Protein AF-F7JN98-F1 (afdb_monomer)

Nearest PDB structures (foldseek):
  7zi4-assembly1_G  TM=4.627E-01  e=2.885E+00  Homo sapiens
  6mp6-assembly1_A  TM=3.758E-01  e=1.388E+00  Homo sapiens
  5t5t-assembly1_A  TM=3.380E-01  e=4.024E+00  Rattus norvegicus
  6b2e-assembly1_A  TM=2.740E-01  e=2.363E+00  Homo sapiens

Secondary structure (DSSP, 8-state):
-HHHHHHHHHHHHHHT-SS-SS-EEEEEEEEEE-TTT-PEEEEEEEEEESSSS--EEE-----SSPPPHHHHHHHHHHHTT-

Structure (mmCIF, N/CA/C/O backbone):
data_AF-F7JN98-F1
#
_entry.id   AF-F7JN98-F1
#
loop_
_atom_site.group_PDB
_atom_site.id
_atom_site.type_symbol
_atom_site.label_atom_id
_atom_site.label_alt_id
_atom_site.label_comp_id
_atom_site.label_asym_id
_atom_site.label_entity_id
_atom_site.label_seq_id
_atom_site.pdbx_PDB_ins_code
_atom_site.Cartn_x
_atom_site.Cartn_y
_atom_site.Cartn_z
_atom_site.occupancy
_atom_site.B_iso_or_equiv
_atom_site.auth_seq_id
_atom_site.auth_comp_id
_atom_site.auth_asym_id
_atom_site.auth_atom_id
_atom_site.pdbx_PDB_model_num
ATOM 1 N N . MET A 1 1 ? -3.166 -11.517 10.980 1.00 58.12 1 MET A N 1
ATOM 2 C CA . MET A 1 1 ? -4.263 -11.522 9.987 1.00 58.12 1 MET A CA 1
ATOM 3 C C . MET A 1 1 ? -4.124 -10.371 9.004 1.00 58.12 1 MET A C 1
ATOM 5 O O . MET A 1 1 ? -4.077 -10.650 7.820 1.00 58.12 1 MET A O 1
ATOM 9 N N . GLU A 1 2 ? -3.982 -9.123 9.461 1.00 72.38 2 GLU A N 1
ATOM 10 C CA . GLU A 1 2 ? -3.851 -7.953 8.570 1.00 72.38 2 GLU A CA 1
ATOM 11 C C . GLU A 1 2 ? -2.625 -8.030 7.637 1.00 72.38 2 GLU A C 1
ATOM 13 O O . GLU A 1 2 ? -2.771 -7.891 6.429 1.00 72.38 2 GLU A O 1
ATOM 18 N N . PHE A 1 3 ? -1.454 -8.408 8.167 1.00 83.44 3 PHE A N 1
ATOM 19 C CA . PHE A 1 3 ? -0.239 -8.625 7.365 1.00 83.44 3 PHE A CA 1
ATOM 20 C C . PHE A 1 3 ? -0.400 -9.686 6.266 1.00 83.44 3 PHE A C 1
ATOM 22 O O . PHE A 1 3 ? 0.065 -9.483 5.156 1.00 83.44 3 PHE A O 1
ATOM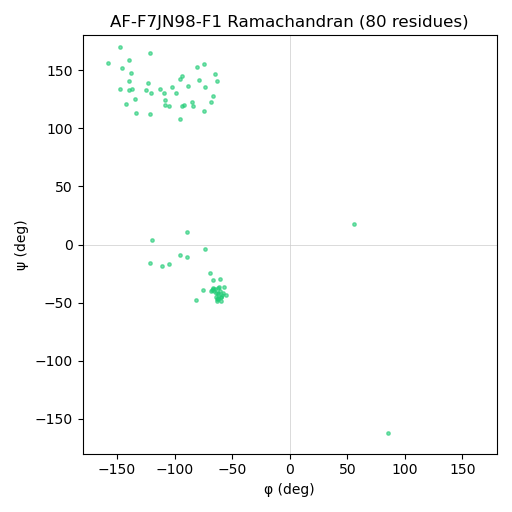 29 N N . THR A 1 4 ? -1.068 -10.810 6.548 1.00 92.00 4 THR A N 1
ATOM 30 C CA . THR A 1 4 ? -1.270 -11.874 5.548 1.00 92.00 4 THR A CA 1
ATOM 31 C C . THR A 1 4 ? -2.114 -11.380 4.379 1.00 92.00 4 THR A C 1
ATOM 33 O O . THR A 1 4 ? -1.797 -11.674 3.235 1.00 92.00 4 THR A O 1
ATOM 36 N N . PHE A 1 5 ? -3.168 -10.610 4.656 1.00 91.88 5 PHE A N 1
ATOM 37 C CA . PHE A 1 5 ? -4.000 -10.034 3.603 1.00 91.88 5 PHE A CA 1
ATOM 38 C C . PHE A 1 5 ? -3.241 -8.987 2.782 1.00 91.88 5 PHE A C 1
ATOM 40 O O . PHE A 1 5 ? -3.370 -8.962 1.565 1.00 91.88 5 PHE A O 1
ATOM 47 N N . GLU A 1 6 ? -2.414 -8.161 3.426 1.00 93.19 6 GLU A N 1
ATOM 48 C CA . GLU A 1 6 ? -1.539 -7.219 2.723 1.00 93.19 6 GLU A CA 1
ATOM 49 C C . GLU A 1 6 ? -0.572 -7.938 1.771 1.00 93.19 6 GLU A C 1
ATOM 51 O O . GLU A 1 6 ? -0.456 -7.530 0.620 1.00 93.19 6 GLU A O 1
ATOM 56 N N . GLU A 1 7 ? 0.067 -9.031 2.201 1.00 92.62 7 GLU A N 1
ATOM 57 C CA . GLU A 1 7 ? 0.931 -9.830 1.317 1.00 92.62 7 GLU A CA 1
ATOM 58 C C . GLU A 1 7 ? 0.153 -10.430 0.140 1.00 92.62 7 GLU A C 1
ATOM 60 O O . GLU A 1 7 ? 0.600 -10.335 -1.000 1.00 92.62 7 GLU A O 1
ATOM 65 N N . MET A 1 8 ? -1.059 -10.944 0.376 1.00 93.94 8 MET A N 1
ATOM 66 C CA . MET A 1 8 ? -1.921 -11.422 -0.712 1.00 93.94 8 MET A CA 1
ATOM 67 C C . MET A 1 8 ? -2.259 -10.308 -1.710 1.00 93.94 8 MET A C 1
ATOM 69 O O . MET A 1 8 ? -2.258 -10.546 -2.914 1.00 93.94 8 MET A O 1
ATOM 73 N N . CYS A 1 9 ? -2.524 -9.086 -1.239 1.00 93.19 9 CYS A N 1
ATOM 74 C CA . CYS A 1 9 ? -2.760 -7.938 -2.113 1.00 93.19 9 CYS A CA 1
ATOM 75 C C . CYS A 1 9 ? -1.515 -7.568 -2.933 1.00 93.19 9 CYS A C 1
ATOM 77 O O . CYS A 1 9 ? -1.655 -7.224 -4.105 1.00 93.19 9 CYS A O 1
ATOM 79 N N . LYS A 1 10 ? -0.309 -7.654 -2.351 1.00 92.12 10 LYS A N 1
ATOM 80 C CA . LYS A 1 10 ? 0.954 -7.414 -3.072 1.00 92.12 10 LYS A CA 1
ATOM 81 C C . LYS A 1 10 ? 1.164 -8.441 -4.178 1.00 92.12 10 LYS A C 1
ATOM 83 O O . LYS A 1 10 ? 1.439 -8.061 -5.312 1.00 92.12 10 LYS A O 1
ATOM 88 N N . GLU A 1 11 ? 0.995 -9.724 -3.865 1.00 91.94 11 GLU A N 1
ATOM 89 C CA . GLU A 1 11 ? 1.098 -10.802 -4.852 1.00 91.94 11 GLU A CA 1
ATOM 90 C C . GLU A 1 11 ? 0.036 -10.660 -5.948 1.00 91.94 11 GLU A C 1
ATOM 92 O O . GLU A 1 11 ? 0.345 -10.801 -7.130 1.00 91.94 11 GLU A O 1
ATOM 97 N N . TYR A 1 12 ? -1.203 -10.323 -5.575 1.00 92.06 12 TYR A N 1
ATOM 98 C CA . TYR A 1 12 ? -2.277 -10.082 -6.535 1.00 92.06 12 TYR A CA 1
ATOM 99 C C . TYR A 1 12 ? -1.934 -8.939 -7.498 1.00 92.06 12 TYR A C 1
ATOM 101 O O . TYR A 1 12 ? -2.050 -9.101 -8.712 1.00 92.06 12 TYR A O 1
ATOM 109 N N . LEU A 1 13 ? -1.468 -7.804 -6.966 1.00 90.81 13 LEU A N 1
ATOM 110 C CA . LEU A 1 13 ? -1.060 -6.647 -7.762 1.00 90.81 13 LEU A CA 1
ATOM 111 C C . LEU A 1 13 ? 0.069 -6.997 -8.742 1.00 90.81 13 LEU A C 1
ATOM 113 O O . LEU A 1 13 ? 0.004 -6.591 -9.894 1.00 90.81 13 LEU A O 1
ATOM 117 N N . LEU A 1 14 ? 1.076 -7.757 -8.300 1.00 87.50 14 LEU A N 1
ATOM 118 C CA . LEU A 1 14 ? 2.250 -8.085 -9.115 1.00 87.50 14 LEU A CA 1
ATOM 119 C C . LEU A 1 14 ? 1.987 -9.138 -10.192 1.00 87.50 14 LEU A C 1
ATOM 121 O O . LEU A 1 14 ? 2.556 -9.049 -11.275 1.00 87.50 14 LEU A O 1
ATOM 125 N N . TYR A 1 15 ? 1.192 -10.161 -9.880 1.00 89.00 15 TYR A N 1
ATOM 126 C CA . TYR A 1 15 ? 1.106 -11.357 -10.722 1.00 89.00 15 TYR A CA 1
ATOM 127 C C . TYR A 1 15 ? -0.229 -11.526 -11.442 1.00 89.00 15 TYR A C 1
ATOM 129 O O . TYR A 1 15 ? -0.295 -12.300 -12.394 1.00 89.00 15 TYR A O 1
ATOM 137 N N . TYR A 1 16 ? -1.288 -10.849 -10.991 1.00 90.94 16 TYR A N 1
ATOM 138 C CA . TYR A 1 16 ? -2.645 -11.092 -11.487 1.00 90.94 16 TYR A CA 1
ATOM 139 C C . TYR A 1 16 ? -3.317 -9.866 -12.109 1.00 90.94 16 TYR A C 1
ATOM 141 O O . TYR A 1 16 ? -4.311 -10.036 -12.816 1.00 90.94 16 TYR A O 1
ATOM 149 N N . ILE A 1 17 ? -2.817 -8.646 -11.880 1.00 89.44 17 ILE A N 1
ATOM 150 C CA . ILE A 1 17 ? -3.330 -7.459 -12.574 1.00 89.44 17 ILE A CA 1
ATOM 151 C C . ILE A 1 17 ? -2.654 -7.321 -13.937 1.00 89.44 17 ILE A C 1
ATOM 153 O O . ILE A 1 17 ? -1.445 -7.128 -14.026 1.00 89.44 17 ILE A O 1
ATOM 157 N N . ASP A 1 18 ? -3.471 -7.374 -14.988 1.00 86.75 18 ASP A N 1
ATOM 158 C CA . ASP A 1 18 ? -3.057 -7.203 -1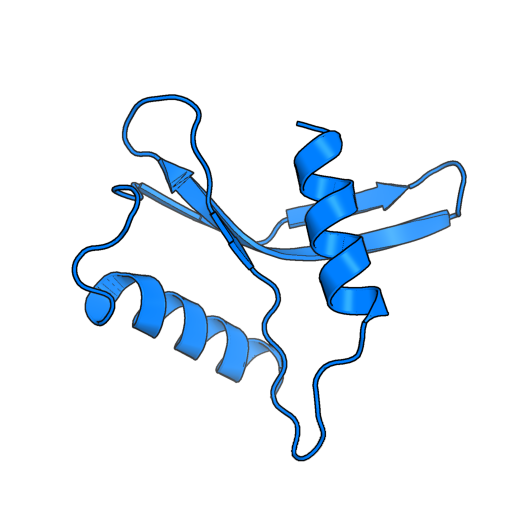6.378 1.00 86.75 18 ASP A CA 1
ATOM 159 C C . ASP A 1 18 ? -4.139 -6.415 -17.162 1.00 86.75 18 ASP A C 1
ATOM 161 O O . ASP A 1 18 ? -5.297 -6.848 -17.193 1.00 86.75 18 ASP A O 1
ATOM 165 N N . PRO A 1 19 ? -3.819 -5.249 -17.760 1.00 86.56 19 PRO A N 1
ATOM 166 C CA . PRO A 1 19 ? -2.528 -4.575 -17.681 1.00 86.56 19 PRO A CA 1
ATOM 167 C C . PRO A 1 19 ? -2.319 -3.935 -16.307 1.00 86.56 19 PRO A C 1
ATOM 169 O O . PRO A 1 19 ? -3.205 -3.261 -15.770 1.00 86.56 19 PRO A O 1
ATOM 172 N N . LEU A 1 20 ? -1.122 -4.109 -15.751 1.00 87.31 20 LEU A N 1
ATOM 173 C CA . LEU A 1 20 ? -0.684 -3.294 -14.629 1.00 87.31 20 LEU A CA 1
ATOM 174 C C . LEU A 1 20 ? -0.509 -1.847 -15.129 1.00 87.31 20 LEU A C 1
ATOM 176 O O . LEU A 1 20 ? 0.176 -1.650 -16.133 1.00 87.31 20 LEU A O 1
ATOM 180 N N . PRO A 1 21 ? -1.110 -0.832 -14.477 1.00 85.44 21 PRO A N 1
ATOM 181 C CA . PRO A 1 21 ? -1.083 0.540 -14.990 1.00 85.44 21 PRO A CA 1
ATOM 182 C C . PRO A 1 21 ? 0.328 1.124 -15.119 1.00 85.44 21 PRO A C 1
ATOM 184 O O . PRO A 1 21 ? 0.554 1.985 -15.961 1.00 85.44 21 PRO A O 1
ATOM 187 N N . ILE A 1 22 ? 1.251 0.671 -14.264 1.00 89.12 22 ILE A N 1
ATOM 188 C CA . ILE A 1 22 ? 2.638 1.132 -14.170 1.00 89.12 22 ILE A CA 1
ATOM 189 C C . ILE A 1 22 ? 3.515 -0.100 -13.932 1.00 89.12 22 ILE A C 1
ATOM 191 O O . ILE A 1 22 ? 3.205 -0.905 -13.054 1.00 89.12 22 ILE A O 1
ATOM 195 N N . GLU A 1 23 ? 4.620 -0.249 -14.662 1.00 88.75 23 GLU A N 1
ATOM 196 C CA . GLU A 1 23 ? 5.607 -1.290 -14.356 1.00 88.75 23 GLU A CA 1
ATOM 197 C C . GLU A 1 23 ? 6.318 -0.975 -13.036 1.00 88.75 23 GLU A C 1
ATOM 199 O O . GLU A 1 23 ? 6.930 0.083 -12.893 1.00 88.75 23 GLU A O 1
ATOM 204 N N . LEU A 1 24 ? 6.256 -1.897 -12.074 1.00 90.25 24 LEU A N 1
ATOM 205 C CA . LEU A 1 24 ? 6.812 -1.705 -10.735 1.00 90.25 24 LEU A CA 1
ATOM 206 C C . LEU A 1 24 ? 8.150 -2.438 -10.572 1.00 90.25 24 LEU A C 1
ATOM 208 O O . LEU A 1 24 ? 8.247 -3.619 -10.902 1.00 90.25 24 LEU A O 1
ATOM 212 N N . ASN A 1 25 ? 9.149 -1.785 -9.968 1.00 86.38 25 ASN A N 1
ATOM 213 C CA . ASN A 1 25 ? 10.417 -2.429 -9.576 1.00 86.38 25 ASN A CA 1
ATOM 214 C C . ASN A 1 25 ? 10.524 -2.689 -8.063 1.00 86.38 25 ASN A C 1
ATOM 216 O O . ASN A 1 25 ? 11.354 -3.486 -7.621 1.00 86.38 25 ASN A O 1
ATOM 220 N N . GLN A 1 26 ? 9.687 -2.024 -7.266 1.00 86.81 26 GLN A N 1
ATOM 221 C CA . GLN A 1 26 ? 9.715 -2.101 -5.816 1.00 86.81 26 GLN A CA 1
ATOM 222 C C . GLN A 1 26 ? 8.305 -1.943 -5.256 1.00 86.81 26 GLN A C 1
ATOM 224 O O . GLN A 1 26 ? 7.578 -1.014 -5.600 1.00 86.81 26 GLN A O 1
ATOM 229 N N . ILE A 1 27 ? 7.952 -2.825 -4.321 1.00 92.00 27 ILE A N 1
ATOM 230 C CA . ILE A 1 27 ? 6.769 -2.691 -3.476 1.00 92.00 27 ILE A CA 1
ATOM 231 C C . ILE A 1 27 ? 7.214 -2.649 -2.021 1.00 92.00 27 ILE A C 1
ATOM 233 O O . ILE A 1 27 ? 7.994 -3.486 -1.569 1.00 92.00 27 ILE A O 1
ATOM 237 N N . SER A 1 28 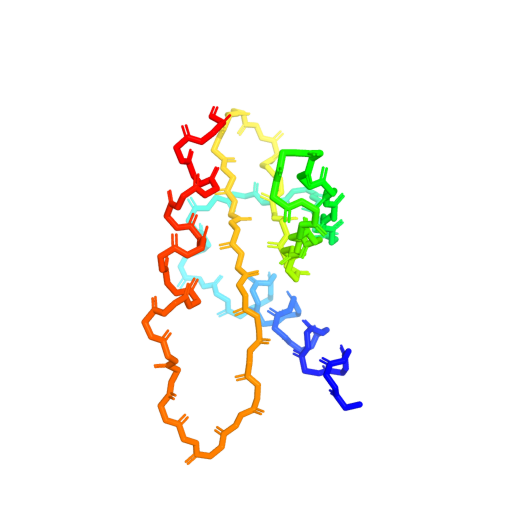? 6.723 -1.668 -1.271 1.00 89.88 28 SER A N 1
ATOM 238 C CA . SER A 1 28 ? 7.076 -1.500 0.137 1.00 89.88 28 SER A CA 1
ATOM 239 C C . SER A 1 28 ? 5.928 -0.920 0.952 1.00 89.88 28 SER A C 1
ATOM 241 O O . SER A 1 28 ? 4.926 -0.475 0.403 1.00 89.88 28 SER A O 1
ATOM 243 N N . ARG A 1 29 ? 6.078 -0.929 2.276 1.00 91.81 29 ARG A N 1
ATOM 244 C CA . ARG A 1 29 ? 5.195 -0.199 3.186 1.00 91.81 29 ARG A CA 1
ATOM 245 C C . ARG A 1 29 ? 5.794 1.167 3.476 1.00 91.81 29 ARG A C 1
ATOM 247 O O . ARG A 1 29 ? 7.009 1.279 3.636 1.00 91.81 29 ARG A O 1
ATOM 254 N N . TRP A 1 30 ? 4.946 2.174 3.642 1.00 90.00 30 TRP A N 1
ATOM 255 C CA . TRP A 1 30 ? 5.382 3.500 4.059 1.00 90.00 30 TRP A CA 1
ATOM 256 C C . TRP A 1 30 ? 4.665 3.945 5.329 1.00 90.00 30 TRP A C 1
ATOM 258 O O . TRP A 1 30 ? 3.462 3.748 5.478 1.00 90.00 30 TRP A O 1
ATOM 268 N N . SER A 1 31 ? 5.409 4.567 6.241 1.00 86.44 31 SER A N 1
ATOM 269 C CA . SER A 1 31 ? 4.875 5.102 7.492 1.00 86.44 31 SER A CA 1
ATOM 270 C C . SER A 1 31 ? 5.464 6.478 7.754 1.00 86.44 31 SER A C 1
ATOM 272 O O . SER A 1 31 ? 6.681 6.657 7.694 1.00 86.44 31 SER A O 1
ATOM 274 N N . ARG A 1 32 ? 4.616 7.437 8.126 1.00 84.31 32 ARG A N 1
ATOM 275 C CA . ARG A 1 32 ? 5.045 8.763 8.576 1.00 84.31 32 ARG A CA 1
ATOM 276 C C . ARG A 1 32 ? 4.203 9.229 9.741 1.00 84.31 32 ARG A C 1
ATOM 278 O O . ARG A 1 32 ? 2.987 9.068 9.765 1.00 84.31 32 ARG A O 1
ATOM 285 N N . THR A 1 33 ? 4.864 9.871 10.689 1.00 83.00 33 THR A N 1
ATOM 286 C CA . THR A 1 33 ? 4.189 10.570 11.774 1.00 83.00 33 THR A CA 1
ATOM 287 C C . THR A 1 33 ? 3.975 12.015 11.361 1.00 83.00 33 THR A C 1
ATOM 289 O O . THR A 1 33 ? 4.931 12.738 11.083 1.00 83.00 33 THR A O 1
ATOM 292 N N . ASP A 1 34 ? 2.721 12.445 11.320 1.00 78.06 34 ASP A N 1
ATOM 293 C CA . ASP A 1 34 ? 2.402 13.858 11.202 1.00 78.06 34 ASP A CA 1
ATOM 294 C C . ASP A 1 34 ? 2.671 14.537 12.552 1.00 78.06 34 ASP A C 1
ATOM 296 O O . ASP A 1 34 ? 2.029 14.246 13.563 1.00 78.06 34 ASP A O 1
ATOM 300 N N . HIS A 1 35 ? 3.645 15.447 12.577 1.00 74.56 35 HIS A N 1
ATOM 301 C CA . HIS A 1 35 ? 4.038 16.169 13.786 1.00 74.56 35 HIS A CA 1
ATOM 302 C C . HIS A 1 35 ? 2.979 17.171 14.269 1.00 74.56 35 HIS A C 1
ATOM 304 O O . HIS A 1 35 ? 2.956 17.486 15.459 1.00 74.56 35 HIS A O 1
ATOM 310 N N . GLN A 1 36 ? 2.105 17.662 13.383 1.00 77.44 36 GLN A N 1
ATOM 311 C CA . GLN A 1 36 ? 1.060 18.625 13.733 1.00 77.44 36 GLN A CA 1
ATOM 312 C C . GLN A 1 36 ? -0.150 17.923 14.349 1.00 77.44 36 GLN A C 1
ATOM 314 O O . GLN A 1 36 ? -0.626 18.324 15.410 1.00 77.44 36 GLN A O 1
ATOM 319 N N . THR A 1 37 ? -0.625 16.842 13.723 1.00 78.25 37 THR A N 1
ATOM 320 C CA . THR A 1 37 ? -1.796 16.093 14.214 1.00 78.25 37 THR A CA 1
ATOM 321 C C . THR A 1 37 ? -1.443 14.983 15.206 1.00 78.25 37 THR A C 1
ATOM 323 O O . THR A 1 37 ? -2.339 14.425 15.840 1.00 78.25 37 THR A O 1
ATOM 326 N N . LYS A 1 38 ? -0.148 14.657 15.354 1.00 78.00 38 LYS A N 1
ATOM 327 C CA . LYS A 1 38 ? 0.384 13.506 16.110 1.00 78.00 38 LYS A CA 1
ATOM 328 C C . LYS A 1 38 ? -0.183 12.157 15.658 1.00 78.00 38 LYS A C 1
ATOM 330 O O . LYS A 1 38 ? -0.089 11.173 16.391 1.00 78.00 38 LYS A O 1
ATOM 335 N N . LYS A 1 39 ? -0.778 12.097 14.466 1.00 79.69 39 LYS A N 1
ATOM 336 C CA . LYS A 1 39 ? -1.285 10.857 13.887 1.00 79.69 39 LYS A CA 1
ATOM 337 C C . LYS A 1 39 ? -0.177 10.178 13.099 1.00 79.69 39 LYS A C 1
ATOM 339 O O . LYS A 1 39 ? 0.551 10.818 12.342 1.00 79.69 39 LYS A O 1
ATOM 344 N N . GLN A 1 40 ? -0.066 8.868 13.274 1.00 78.81 40 GLN A N 1
ATOM 345 C CA . GLN A 1 40 ? 0.744 8.042 12.397 1.00 78.81 40 GLN A CA 1
ATOM 346 C C . GLN A 1 40 ? -0.104 7.658 11.188 1.00 78.81 40 GLN A C 1
ATOM 348 O O . GLN A 1 40 ? -1.180 7.083 11.337 1.00 78.81 40 GLN A O 1
ATOM 353 N N . VAL A 1 41 ? 0.384 8.004 10.004 1.00 84.19 41 VAL A N 1
ATOM 354 C CA . VAL A 1 41 ? -0.179 7.567 8.733 1.00 84.19 41 VAL A CA 1
ATOM 355 C C . VAL A 1 41 ? 0.656 6.395 8.243 1.00 84.19 41 VAL A C 1
ATOM 357 O O . VAL A 1 41 ? 1.886 6.465 8.232 1.00 84.19 41 VAL A O 1
ATOM 360 N N . GLN A 1 42 ? -0.019 5.318 7.860 1.00 86.56 42 GLN A N 1
ATOM 361 C CA . GLN A 1 42 ? 0.589 4.139 7.262 1.00 86.56 42 GLN A CA 1
ATOM 362 C C . GLN A 1 42 ? -0.093 3.874 5.923 1.00 86.56 42 GLN A C 1
ATOM 364 O O . GLN A 1 42 ? -1.319 3.882 5.842 1.00 86.56 42 GLN A O 1
ATOM 369 N N . ILE A 1 43 ? 0.713 3.633 4.894 1.00 90.25 43 ILE A N 1
ATOM 370 C CA . ILE A 1 43 ? 0.270 3.139 3.595 1.00 90.25 43 ILE A CA 1
ATOM 371 C C . ILE A 1 43 ? 0.739 1.696 3.495 1.00 90.25 43 ILE A C 1
ATOM 373 O O . ILE A 1 43 ? 1.941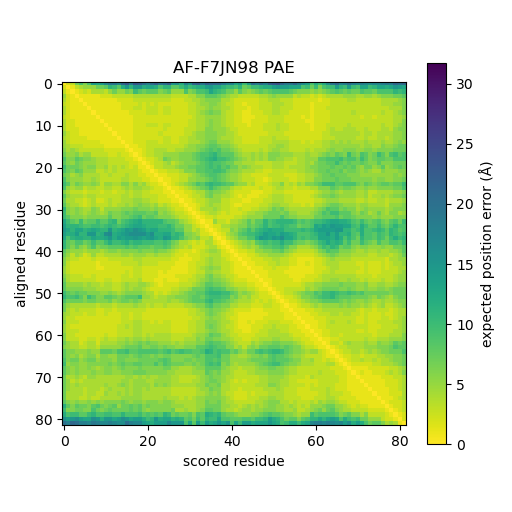 1.431 3.581 1.00 90.25 43 ILE A O 1
ATOM 377 N N . ASP A 1 44 ? -0.214 0.783 3.329 1.00 92.62 44 ASP A N 1
ATOM 378 C CA . ASP A 1 44 ? 0.041 -0.656 3.352 1.00 92.62 44 ASP A CA 1
ATOM 379 C C . ASP A 1 44 ? 0.910 -1.087 2.157 1.00 92.62 44 ASP A C 1
ATOM 381 O O . ASP A 1 44 ? 1.833 -1.885 2.317 1.00 92.62 44 ASP A O 1
ATOM 385 N N . ILE A 1 45 ? 0.664 -0.510 0.974 1.00 92.94 45 ILE A N 1
ATOM 386 C CA . ILE A 1 45 ? 1.412 -0.794 -0.257 1.00 92.94 45 ILE A CA 1
ATOM 387 C C . ILE A 1 45 ? 1.764 0.515 -0.964 1.00 92.94 45 ILE A C 1
ATOM 389 O O . ILE A 1 45 ? 0.883 1.304 -1.300 1.00 92.94 45 ILE A O 1
ATOM 393 N N . VAL A 1 46 ? 3.052 0.701 -1.238 1.00 93.00 46 VAL A N 1
ATOM 394 C CA . VAL A 1 46 ? 3.595 1.708 -2.150 1.00 93.00 46 VAL A CA 1
ATOM 395 C C . VAL A 1 46 ? 4.380 0.984 -3.237 1.00 93.00 46 VAL A C 1
ATOM 397 O O . VAL A 1 46 ? 5.407 0.365 -2.946 1.00 93.00 46 VAL A O 1
ATOM 400 N N . GLY A 1 47 ? 3.870 1.034 -4.465 1.00 92.88 47 GLY A N 1
ATOM 401 C CA . GLY A 1 47 ? 4.531 0.554 -5.672 1.00 92.88 47 GLY A CA 1
ATOM 402 C C . GLY A 1 47 ? 5.287 1.692 -6.345 1.00 92.88 47 GLY A C 1
ATOM 403 O O . GLY A 1 47 ? 4.671 2.686 -6.731 1.00 92.88 47 GLY A O 1
ATOM 404 N N . MET A 1 48 ? 6.603 1.537 -6.475 1.00 92.00 48 MET A N 1
ATOM 405 C CA . MET A 1 48 ? 7.467 2.477 -7.187 1.00 92.00 48 MET A CA 1
ATOM 406 C C . MET A 1 48 ? 7.684 2.019 -8.627 1.00 92.00 48 MET A C 1
ATOM 408 O O . MET A 1 48 ? 7.826 0.812 -8.864 1.00 92.00 48 MET A O 1
ATOM 412 N N . PRO A 1 49 ? 7.725 2.965 -9.573 1.00 92.62 49 PRO A N 1
ATOM 413 C CA . PRO A 1 49 ? 7.834 2.641 -10.976 1.00 92.62 49 PRO A CA 1
ATOM 414 C C . PRO A 1 49 ? 9.257 2.195 -11.318 1.00 92.62 49 PRO A C 1
ATOM 416 O O . PRO A 1 49 ? 10.234 2.587 -10.672 1.00 92.62 49 PRO A O 1
ATOM 419 N N . THR A 1 50 ? 9.384 1.410 -12.382 1.00 88.81 50 THR A N 1
ATOM 420 C CA . THR A 1 50 ? 10.683 1.130 -13.002 1.00 88.81 50 THR A CA 1
ATOM 421 C C . THR A 1 50 ? 11.284 2.387 -13.635 1.00 88.81 50 THR A C 1
ATOM 423 O O . THR A 1 50 ? 12.495 2.585 -13.548 1.00 88.81 50 THR A O 1
ATOM 426 N N . ASP A 1 51 ? 10.445 3.237 -14.235 1.00 88.38 51 ASP A N 1
ATOM 427 C CA . ASP A 1 51 ? 10.823 4.508 -14.857 1.00 88.38 51 ASP A CA 1
ATOM 428 C C . ASP A 1 51 ? 9.718 5.564 -14.674 1.00 88.38 51 ASP A C 1
ATOM 430 O O . ASP A 1 51 ? 8.538 5.234 -14.577 1.00 88.38 51 ASP A O 1
ATOM 434 N N . GLY A 1 52 ? 10.094 6.842 -14.641 1.00 87.38 52 GLY A N 1
ATOM 435 C CA . GLY A 1 52 ? 9.173 7.961 -14.433 1.00 87.38 52 GLY A CA 1
ATOM 436 C C . GLY A 1 52 ? 8.879 8.291 -12.963 1.00 87.38 52 GLY A C 1
ATOM 437 O O . GLY A 1 52 ? 9.632 7.942 -12.054 1.00 87.38 52 GLY A O 1
ATOM 438 N N . TYR A 1 53 ? 7.794 9.040 -12.746 1.00 85.75 53 TYR A N 1
ATOM 439 C CA . TYR A 1 53 ? 7.410 9.602 -11.438 1.00 85.75 53 TYR A CA 1
ATOM 440 C C . TYR A 1 53 ? 6.037 9.125 -10.946 1.00 85.75 53 TYR A C 1
ATOM 442 O O . TYR A 1 53 ? 5.550 9.596 -9.921 1.00 85.75 53 TYR A O 1
ATOM 450 N N . GLU A 1 54 ? 5.397 8.218 -11.678 1.00 89.88 54 GLU A N 1
ATOM 451 C CA . GLU A 1 54 ? 4.091 7.676 -11.312 1.00 89.88 54 GLU A CA 1
ATOM 452 C C . GLU A 1 54 ? 4.254 6.609 -10.230 1.00 89.88 54 GLU A C 1
ATOM 454 O O . GLU A 1 54 ? 5.191 5.823 -10.266 1.00 89.88 54 GLU A O 1
ATOM 459 N N . TYR A 1 55 ? 3.344 6.544 -9.268 1.00 89.62 55 TYR A N 1
ATOM 460 C CA . TYR A 1 55 ? 3.412 5.562 -8.189 1.00 89.62 55 TYR A CA 1
ATOM 461 C C . TYR A 1 55 ? 2.027 5.004 -7.883 1.00 89.62 55 TYR A C 1
ATOM 463 O O . TYR A 1 55 ? 1.002 5.626 -8.157 1.00 89.62 55 TYR A O 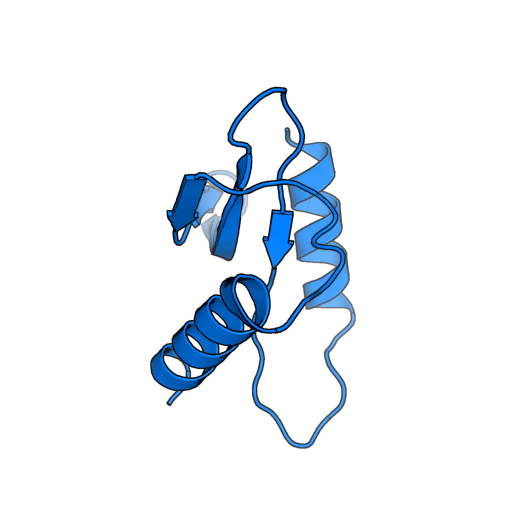1
ATOM 471 N N . ILE A 1 56 ? 1.994 3.825 -7.266 1.00 90.81 56 ILE A N 1
ATOM 472 C CA . ILE A 1 56 ? 0.760 3.211 -6.777 1.00 90.81 56 ILE A CA 1
ATOM 473 C C . ILE A 1 56 ? 0.768 3.278 -5.255 1.00 90.81 56 ILE A C 1
ATOM 475 O O . ILE A 1 56 ? 1.686 2.767 -4.620 1.00 90.81 56 ILE A O 1
ATOM 479 N N . ILE A 1 57 ? -0.268 3.863 -4.657 1.00 91.62 57 ILE A N 1
ATOM 480 C CA . ILE A 1 57 ? -0.533 3.758 -3.217 1.00 91.62 57 ILE A CA 1
ATOM 481 C C . ILE A 1 57 ? -1.815 2.965 -2.991 1.00 91.62 57 ILE A C 1
ATOM 483 O O . ILE A 1 57 ? -2.831 3.206 -3.641 1.00 91.62 57 ILE A O 1
ATOM 487 N N . CYS A 1 58 ? -1.790 2.011 -2.065 1.00 90.06 58 CYS A N 1
ATOM 488 C CA . CYS A 1 58 ? -2.968 1.226 -1.715 1.00 90.06 58 CYS A CA 1
ATOM 489 C C . CYS A 1 58 ? -3.087 1.025 -0.205 1.00 90.06 58 CYS A C 1
ATOM 491 O O . CYS A 1 58 ? -2.100 0.863 0.516 1.00 90.06 58 CYS A O 1
ATOM 493 N N . SER A 1 59 ? -4.338 0.967 0.246 1.00 91.12 59 SER A N 1
ATOM 494 C CA . SER A 1 59 ? -4.716 0.519 1.584 1.00 91.12 59 SER A CA 1
ATOM 495 C C . SER A 1 59 ? -5.412 -0.836 1.487 1.00 91.12 59 SER A C 1
ATOM 497 O O . SER A 1 59 ? -6.326 -1.018 0.679 1.00 91.12 59 SER A O 1
ATOM 499 N N . CYS A 1 60 ? -4.980 -1.795 2.303 1.00 91.06 60 CYS A N 1
ATOM 500 C CA . CYS A 1 60 ? -5.491 -3.161 2.307 1.00 91.06 60 CYS A CA 1
ATOM 501 C C . CYS A 1 60 ? -6.398 -3.359 3.519 1.00 91.06 60 CYS A C 1
ATOM 503 O O . CYS A 1 60 ? -5.958 -3.241 4.661 1.00 91.06 60 CYS A O 1
ATOM 505 N N . LYS A 1 61 ? -7.678 -3.679 3.298 1.00 89.94 61 LYS A N 1
ATOM 506 C CA . LYS A 1 61 ? -8.644 -3.879 4.387 1.00 89.94 61 LYS A CA 1
ATOM 507 C C . LYS A 1 61 ? -9.462 -5.149 4.177 1.00 89.94 61 LYS A C 1
ATOM 509 O O . LYS A 1 61 ? -10.298 -5.211 3.283 1.00 89.94 61 LYS A O 1
ATOM 514 N N . TYR A 1 62 ? -9.269 -6.128 5.057 1.00 90.12 62 TYR A N 1
ATOM 515 C CA . TYR A 1 62 ? -10.070 -7.351 5.096 1.00 90.12 62 TYR A CA 1
ATOM 516 C C . TYR A 1 62 ? -11.201 -7.213 6.116 1.00 90.12 62 TYR A C 1
ATOM 518 O O . TYR A 1 62 ? -10.954 -7.187 7.323 1.00 90.12 62 TYR A O 1
ATOM 526 N N . ARG A 1 63 ? -12.444 -7.082 5.645 1.00 88.12 63 ARG A N 1
ATOM 527 C CA . ARG A 1 63 ? -13.623 -6.915 6.507 1.00 88.12 63 ARG A CA 1
ATOM 528 C C . ARG A 1 63 ? -14.912 -7.326 5.791 1.00 88.12 63 ARG A C 1
ATOM 530 O O . ARG A 1 63 ? -14.996 -7.241 4.572 1.00 88.12 63 ARG A O 1
ATOM 537 N N . ASN A 1 64 ? -15.933 -7.691 6.567 1.00 89.38 64 ASN A N 1
ATOM 538 C CA . ASN A 1 64 ? -17.269 -8.052 6.063 1.00 89.38 64 ASN A CA 1
ATOM 539 C C . ASN A 1 64 ? -18.222 -6.843 5.935 1.00 89.38 64 ASN A C 1
ATOM 541 O O . ASN A 1 64 ? -19.423 -7.007 5.741 1.00 89.38 64 ASN A O 1
ATOM 545 N N . GLU A 1 65 ? -17.697 -5.627 6.074 1.00 90.44 65 GLU A N 1
ATOM 546 C CA . GLU A 1 65 ? -18.427 -4.360 5.973 1.00 90.44 65 GLU A CA 1
ATOM 547 C C . GLU A 1 65 ? -17.826 -3.487 4.862 1.00 90.44 65 GLU A C 1
ATOM 549 O O . GLU A 1 65 ? -16.709 -3.725 4.402 1.00 90.44 65 GLU A O 1
ATOM 554 N N . LYS A 1 66 ? -18.543 -2.449 4.422 1.00 88.31 66 LYS A N 1
ATOM 555 C CA . LYS A 1 66 ? -18.000 -1.513 3.427 1.00 88.31 66 LYS A CA 1
ATOM 556 C C . LYS A 1 66 ? -16.798 -0.753 3.995 1.00 88.31 66 LYS A C 1
ATOM 558 O O . LYS A 1 66 ? -16.762 -0.421 5.180 1.00 88.31 66 LYS A O 1
ATOM 563 N N . ILE A 1 67 ? -15.834 -0.440 3.128 1.00 86.81 67 ILE A N 1
ATOM 564 C CA . ILE A 1 67 ? -14.727 0.455 3.476 1.00 86.81 67 ILE A CA 1
ATOM 565 C C . ILE A 1 67 ? -15.300 1.840 3.799 1.00 86.81 67 ILE A C 1
ATOM 567 O O . ILE A 1 67 ? -16.258 2.301 3.175 1.00 86.81 67 ILE A O 1
ATOM 571 N N . ARG A 1 68 ? -14.732 2.474 4.823 1.00 86.44 68 ARG A N 1
ATOM 572 C CA . ARG A 1 68 ? -15.148 3.793 5.289 1.00 86.44 68 ARG A CA 1
ATOM 573 C C . ARG A 1 68 ? -14.547 4.897 4.407 1.00 86.44 68 ARG A C 1
ATOM 575 O O . ARG A 1 68 ? -13.495 4.723 3.801 1.00 86.44 68 ARG A O 1
ATOM 582 N N . LEU A 1 69 ? -15.239 6.035 4.334 1.00 88.88 69 LEU A N 1
ATOM 583 C CA . LEU A 1 69 ? -14.837 7.172 3.495 1.00 88.88 69 LEU A CA 1
ATOM 584 C C . LEU A 1 69 ? -13.528 7.826 3.969 1.00 88.88 69 LEU A C 1
ATOM 586 O O . LEU A 1 69 ? -12.779 8.352 3.155 1.00 88.88 69 LEU A O 1
ATOM 590 N N . ASP A 1 70 ? -13.250 7.782 5.271 1.00 85.56 70 ASP A N 1
ATOM 591 C CA . ASP A 1 70 ? -12.012 8.291 5.875 1.00 85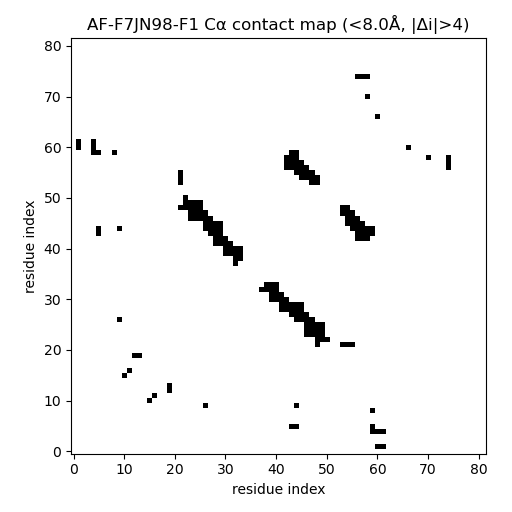.56 70 ASP A CA 1
ATOM 592 C C . ASP A 1 70 ? -10.754 7.641 5.278 1.00 85.56 70 ASP A C 1
ATOM 594 O O . ASP A 1 70 ? -9.758 8.325 5.057 1.00 85.56 70 ASP A O 1
ATOM 598 N N . GLU A 1 71 ? -10.815 6.351 4.955 1.00 86.00 71 GLU A N 1
ATOM 599 C CA . GLU A 1 71 ? -9.734 5.625 4.287 1.00 86.00 71 GLU A CA 1
ATOM 600 C C . GLU A 1 71 ? -9.463 6.190 2.886 1.00 86.00 71 GLU A C 1
ATOM 602 O O . GLU A 1 71 ? -8.320 6.480 2.534 1.00 86.00 71 GLU A O 1
ATOM 607 N N . LEU A 1 72 ? -10.526 6.416 2.107 1.00 87.50 72 LEU A N 1
ATOM 608 C CA . LEU A 1 72 ? -10.418 6.988 0.766 1.00 87.50 72 LEU A CA 1
ATOM 609 C C . LEU A 1 72 ? -9.857 8.415 0.820 1.00 87.50 72 LEU A C 1
ATOM 611 O O . LEU A 1 72 ? -8.945 8.755 0.071 1.00 87.50 72 LEU A O 1
ATOM 615 N N . VAL A 1 73 ? -10.367 9.231 1.746 1.00 87.62 73 VAL A N 1
ATOM 616 C CA . VAL A 1 73 ? -9.888 10.602 1.967 1.00 87.62 73 VAL A CA 1
ATOM 617 C C . VAL A 1 73 ? -8.416 10.612 2.387 1.00 87.62 73 VAL A C 1
ATOM 619 O O . VAL A 1 73 ? -7.672 11.492 1.959 1.00 87.62 73 VAL A O 1
ATOM 622 N N . THR A 1 74 ? -7.969 9.633 3.179 1.00 86.50 74 THR A N 1
ATOM 623 C CA . THR A 1 74 ? -6.561 9.510 3.590 1.00 86.50 74 THR A CA 1
ATOM 624 C C . THR A 1 74 ? -5.656 9.289 2.379 1.00 86.50 74 THR A C 1
ATOM 626 O O . THR A 1 74 ? -4.668 10.007 2.233 1.00 86.50 74 THR A O 1
ATOM 629 N N . LEU A 1 75 ? -6.020 8.371 1.477 1.00 88.50 75 LEU A N 1
ATOM 630 C CA . LEU A 1 75 ? -5.259 8.118 0.247 1.00 88.50 75 LEU A CA 1
ATOM 631 C C . LEU A 1 75 ? -5.211 9.352 -0.665 1.00 88.50 75 LEU A C 1
ATOM 633 O O . LEU A 1 75 ? -4.128 9.741 -1.089 1.00 88.50 75 LEU A O 1
ATOM 637 N N . MET A 1 76 ? -6.346 10.026 -0.884 1.00 88.12 76 MET A N 1
ATOM 638 C CA . MET A 1 76 ? -6.392 11.269 -1.674 1.00 88.12 76 MET A CA 1
ATOM 639 C C . MET A 1 76 ? -5.556 12.390 -1.044 1.00 88.12 76 MET A C 1
ATOM 641 O O . MET A 1 76 ? -4.917 13.176 -1.736 1.00 88.12 76 MET A O 1
ATOM 645 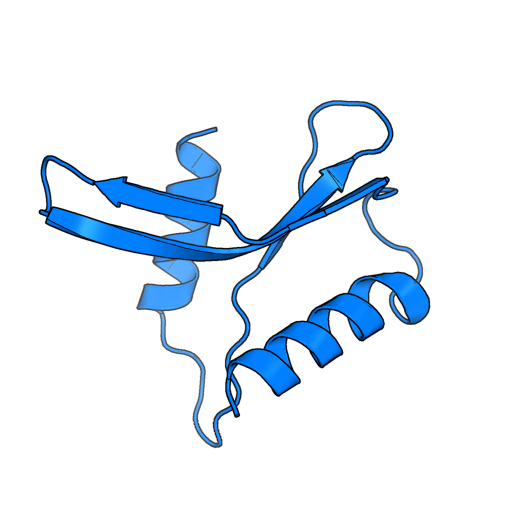N N . THR A 1 77 ? -5.546 12.492 0.286 1.00 85.44 77 THR A N 1
ATOM 646 C CA . THR A 1 77 ? -4.739 13.506 0.982 1.00 85.44 77 THR A CA 1
ATOM 647 C C . THR A 1 77 ? -3.247 13.239 0.796 1.00 85.44 77 THR A C 1
ATOM 649 O O . THR A 1 77 ? -2.475 14.177 0.629 1.00 85.44 77 THR A O 1
ATOM 652 N N . LEU A 1 78 ? -2.842 11.966 0.816 1.00 81.44 78 LEU A N 1
ATOM 653 C CA . LEU A 1 78 ? -1.458 11.553 0.595 1.00 81.44 78 LEU A CA 1
ATOM 654 C C . LEU A 1 78 ? -1.009 11.798 -0.840 1.00 81.44 78 LEU A C 1
ATOM 656 O O . LEU A 1 78 ? 0.102 12.276 -1.028 1.00 81.44 78 LEU A O 1
ATOM 660 N N . GLU A 1 79 ? -1.873 11.535 -1.820 1.00 81.19 79 GLU A N 1
ATOM 661 C CA . GLU A 1 79 ? -1.614 11.855 -3.225 1.00 81.19 79 GLU A CA 1
ATOM 662 C C . GLU A 1 79 ? -1.284 13.342 -3.417 1.00 81.19 79 GLU A C 1
ATOM 664 O O . GLU A 1 79 ? -0.305 13.664 -4.066 1.00 81.19 79 GLU A O 1
ATOM 669 N N . ASN A 1 80 ? -2.019 14.251 -2.771 1.00 76.25 80 ASN A N 1
ATOM 670 C CA . ASN A 1 80 ? -1.786 15.698 -2.890 1.00 76.25 80 ASN A CA 1
ATOM 671 C C . ASN A 1 80 ? -0.536 16.219 -2.146 1.00 76.25 80 ASN A C 1
ATOM 673 O O . ASN A 1 80 ? -0.261 17.420 -2.180 1.00 76.25 80 ASN A O 1
ATOM 677 N N . MET A 1 81 ? 0.182 15.367 -1.408 1.00 66.44 81 MET A N 1
ATOM 678 C CA . MET A 1 81 ? 1.417 15.749 -0.711 1.00 66.44 81 MET A CA 1
ATOM 679 C C . MET A 1 81 ? 2.694 15.430 -1.504 1.00 66.44 81 MET A C 1
ATOM 681 O O . MET A 1 81 ? 3.765 15.860 -1.064 1.00 66.44 81 MET A O 1
ATOM 685 N N .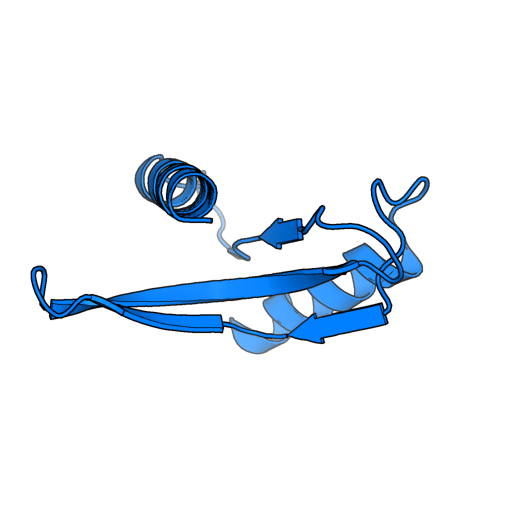 TYR A 1 82 ? 2.592 14.697 -2.616 1.00 57.44 82 TYR A N 1
ATOM 686 C CA . TYR A 1 82 ? 3.699 14.256 -3.474 1.00 57.44 82 TYR A CA 1
ATOM 687 C C . TYR A 1 82 ? 3.498 14.727 -4.917 1.00 57.44 82 TYR A C 1
ATOM 689 O O . TYR A 1 82 ? 4.532 14.852 -5.611 1.00 57.44 82 TYR A O 1
#

Foldseek 3Di:
DQLVQLVVVVCCQQPPDPPNPAAFPDKDKDWDQDPVVRDIDIFSIWTDHPDDDDIDTDDGDDDPDDDDVVRVVSVVVVVVVD

pLDDT: mean 86.61, std 6.92, range [57.44, 93.94]

Radius of gyration: 13.57 Å; Cα contacts (8 Å, |Δi|>4): 95; chains: 1; bounding box: 29×30×34 Å

Sequence (82 aa):
MEFTFEEMCKEYLLYYIDPLPIELNQISRWSRTDHQTKKQVQIDIVGMPTDGYEYIICSCKYRNEKIRLDELVTLMTLENMY

Solvent-accessible surface area (backbone atoms only — not comparable to full-atom values): 5241 Å² total; per-residue (Å²): 111,71,67,60,54,42,51,51,51,52,52,40,56,73,76,68,46,79,83,55,94,62,64,66,74,47,76,42,68,47,76,48,70,40,83,86,80,69,44,74,46,73,38,64,36,36,35,38,40,70,68,85,86,62,69,47,79,44,81,75,81,94,68,100,62,83,86,59,67,66,61,56,51,49,53,56,55,5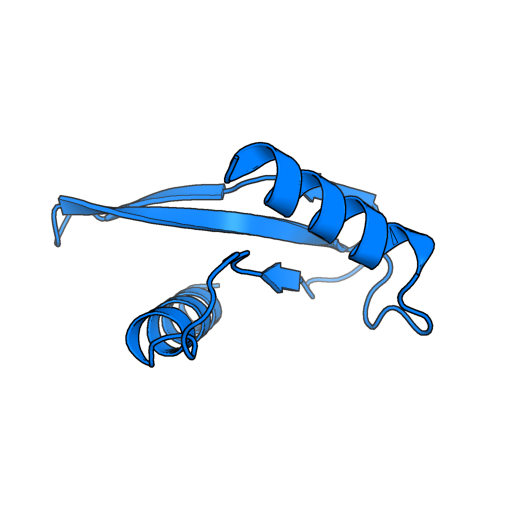4,59,77,73,112

Mean predicted aligned error: 4.9 Å